Protein AF-A0A963TIA5-F1 (afdb_monomer_lite)

Foldseek 3Di:
DDWDWDDDPFWIKIFDADPVRHTPDIDIDTDDDDDPDDD

Radius of gyration: 14.29 Å; chains: 1; bounding box: 32×14×40 Å

Sequence (39 aa):
MYIGLDLGTSGLKGVLMSETQQVVAEATAPLAVARPHEG

Secondary structure (DSSP, 8-state):
-EEEEEE-SSEEEEEEE-TTS-EEEEEEEE-PPP-SS--

Structure (mmCIF, N/CA/C/O backbone):
data_AF-A0A963TIA5-F1
#
_entry.id   AF-A0A963TIA5-F1
#
loop_
_atom_site.group_PDB
_atom_site.id
_atom_site.type_symbol
_atom_site.label_atom_id
_atom_site.label_alt_id
_atom_site.label_comp_id
_atom_site.label_asym_id
_atom_site.label_entity_id
_atom_site.label_seq_id
_atom_site.pdbx_PDB_ins_code
_atom_site.Cartn_x
_atom_site.Cartn_y
_atom_site.Cartn_z
_atom_site.occupancy
_atom_site.B_iso_or_equiv
_atom_site.auth_seq_id
_atom_site.auth_comp_id
_atom_site.auth_asym_id
_atom_site.auth_atom_id
_atom_site.pdbx_PDB_model_num
ATOM 1 N N . MET A 1 1 ? -14.283 4.076 12.265 1.00 93.19 1 MET A N 1
ATOM 2 C CA . MET A 1 1 ? -13.314 3.465 11.309 1.00 93.19 1 MET A CA 1
ATOM 3 C C . MET A 1 1 ? -12.541 4.562 10.588 1.00 93.19 1 MET A C 1
ATOM 5 O O . MET A 1 1 ? -13.133 5.598 10.307 1.00 93.19 1 MET A O 1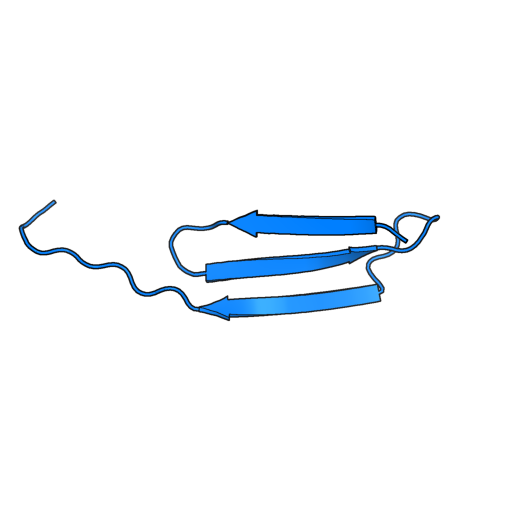
ATOM 9 N N . TYR A 1 2 ? -11.267 4.332 10.266 1.00 98.25 2 TYR A N 1
ATOM 10 C CA . TYR A 1 2 ? -10.376 5.282 9.581 1.00 98.25 2 TYR A CA 1
ATOM 11 C C . TYR A 1 2 ? -9.641 4.607 8.420 1.00 98.25 2 TYR A C 1
ATOM 13 O O . TYR A 1 2 ? -9.310 3.428 8.519 1.00 98.25 2 TYR A O 1
ATOM 21 N N . ILE A 1 3 ? -9.355 5.351 7.349 1.00 98.12 3 ILE A N 1
ATOM 22 C CA . ILE A 1 3 ? -8.565 4.869 6.209 1.00 98.12 3 ILE A CA 1
ATOM 23 C C . ILE A 1 3 ? -7.230 5.612 6.138 1.00 98.12 3 ILE A C 1
ATOM 25 O O . ILE A 1 3 ? -7.191 6.838 6.235 1.00 98.12 3 ILE A O 1
ATOM 29 N N . GLY A 1 4 ? -6.143 4.861 5.981 1.00 98.25 4 GLY A N 1
ATOM 30 C CA . GLY A 1 4 ? -4.813 5.384 5.687 1.00 98.25 4 GLY A CA 1
ATOM 31 C C . GLY A 1 4 ? -4.408 5.013 4.266 1.00 98.25 4 GLY A C 1
ATOM 32 O O . GLY A 1 4 ? -4.633 3.879 3.840 1.00 98.25 4 GLY A O 1
ATOM 33 N N . LEU A 1 5 ? -3.820 5.966 3.546 1.00 98.56 5 LEU A N 1
ATOM 34 C CA . LEU A 1 5 ? -3.285 5.773 2.201 1.00 98.56 5 LEU A CA 1
ATOM 35 C C . LEU A 1 5 ? -1.825 6.220 2.182 1.00 98.56 5 LEU A C 1
ATOM 37 O O . LEU A 1 5 ? -1.527 7.357 2.546 1.00 98.56 5 LEU A O 1
ATOM 41 N N . ASP A 1 6 ? -0.944 5.327 1.748 1.00 98.50 6 ASP A N 1
ATOM 42 C CA . ASP A 1 6 ? 0.485 5.578 1.576 1.00 98.50 6 ASP A CA 1
ATOM 43 C C . ASP A 1 6 ? 0.868 5.364 0.107 1.00 98.50 6 ASP A C 1
ATOM 45 O O . ASP A 1 6 ? 0.808 4.245 -0.414 1.00 98.50 6 ASP A O 1
ATOM 49 N N . LEU A 1 7 ? 1.197 6.463 -0.576 1.00 98.31 7 LEU A N 1
ATOM 50 C CA . LEU A 1 7 ? 1.576 6.467 -1.985 1.00 98.31 7 LEU A CA 1
ATOM 51 C C . LEU A 1 7 ? 3.100 6.403 -2.112 1.00 98.31 7 LEU A C 1
ATOM 53 O O . LEU A 1 7 ? 3.786 7.426 -2.087 1.00 98.31 7 LEU A O 1
ATOM 57 N N . GLY A 1 8 ? 3.610 5.188 -2.288 1.00 97.69 8 GLY A N 1
ATOM 58 C CA . GLY A 1 8 ? 5.017 4.933 -2.560 1.00 97.69 8 GLY A CA 1
ATOM 59 C C . GLY A 1 8 ? 5.352 4.977 -4.052 1.00 97.69 8 GLY A C 1
ATOM 60 O O . GLY A 1 8 ? 4.495 5.096 -4.925 1.00 97.69 8 GLY A O 1
ATOM 61 N N . TH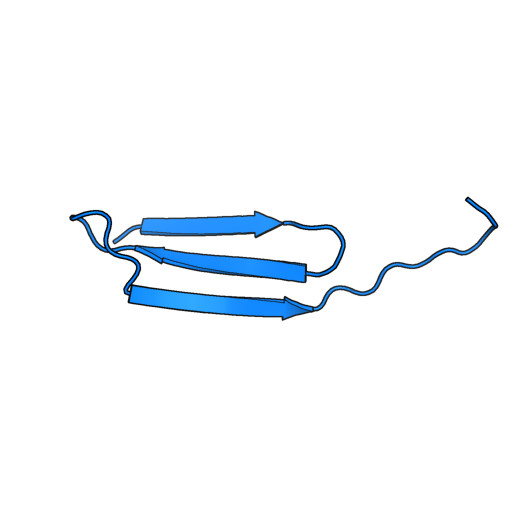R A 1 9 ? 6.638 4.822 -4.364 1.00 97.75 9 THR A N 1
ATOM 62 C CA . THR A 1 9 ? 7.129 4.801 -5.752 1.00 97.75 9 THR A CA 1
ATOM 63 C C . THR A 1 9 ? 6.748 3.519 -6.500 1.00 97.75 9 THR A C 1
ATOM 65 O O . THR A 1 9 ? 6.557 3.545 -7.710 1.00 97.75 9 THR A O 1
ATOM 68 N N . SER A 1 10 ? 6.650 2.391 -5.795 1.00 97.12 10 SER A N 1
ATOM 69 C CA . SER A 1 10 ? 6.382 1.066 -6.376 1.00 97.12 10 SER A CA 1
ATOM 70 C C . SER A 1 10 ? 4.940 0.589 -6.195 1.00 97.12 10 SER A C 1
ATOM 72 O O . SER A 1 10 ? 4.571 -0.466 -6.713 1.00 97.12 10 SER A O 1
ATOM 74 N N . GLY A 1 11 ? 4.116 1.327 -5.452 1.00 98.12 11 GLY A N 1
ATOM 75 C CA . GLY A 1 11 ? 2.766 0.895 -5.127 1.00 98.12 11 GLY A CA 1
ATOM 76 C C . GLY A 1 11 ? 2.025 1.840 -4.193 1.00 98.12 11 GLY A C 1
ATOM 77 O O . GLY A 1 11 ? 2.620 2.695 -3.540 1.00 98.12 11 GLY A O 1
ATOM 78 N N . LEU A 1 12 ? 0.712 1.640 -4.126 1.00 98.62 12 LEU A N 1
ATOM 79 C CA . LEU A 1 12 ? -0.186 2.282 -3.174 1.00 98.62 12 LEU A CA 1
ATOM 80 C C . LEU A 1 12 ? -0.574 1.263 -2.105 1.00 98.62 12 LEU A C 1
ATOM 82 O O . LEU A 1 12 ? -1.147 0.219 -2.433 1.00 98.62 12 LEU A O 1
ATOM 86 N N . LYS A 1 13 ? -0.302 1.580 -0.839 1.00 98.56 13 LYS A N 1
ATOM 87 C CA . LYS A 1 13 ? -0.785 0.803 0.303 1.00 98.56 13 LYS A CA 1
ATOM 88 C C . LYS A 1 13 ? -2.002 1.488 0.918 1.00 98.56 13 LYS A C 1
ATOM 90 O O . LYS A 1 13 ? -1.959 2.667 1.262 1.00 98.56 13 LYS A O 1
ATOM 95 N N . GLY A 1 14 ? -3.082 0.731 1.074 1.00 98.62 14 GLY A N 1
ATOM 96 C CA . GLY A 1 14 ? -4.263 1.124 1.831 1.00 98.62 14 GLY A CA 1
ATOM 97 C C . GLY A 1 14 ? -4.360 0.329 3.126 1.00 98.62 14 GLY A C 1
ATOM 98 O O . GLY A 1 14 ? -4.162 -0.886 3.122 1.00 98.62 14 GLY A O 1
ATOM 99 N N . VAL A 1 15 ? -4.688 1.004 4.225 1.00 98.50 15 VAL A N 1
ATOM 100 C CA . VAL A 1 15 ? -4.966 0.376 5.523 1.00 98.50 15 VAL A CA 1
ATOM 101 C C . VAL A 1 15 ? -6.312 0.848 6.057 1.00 98.50 15 VAL A C 1
ATOM 103 O O . VAL A 1 15 ? -6.647 2.030 5.971 1.00 98.50 15 VAL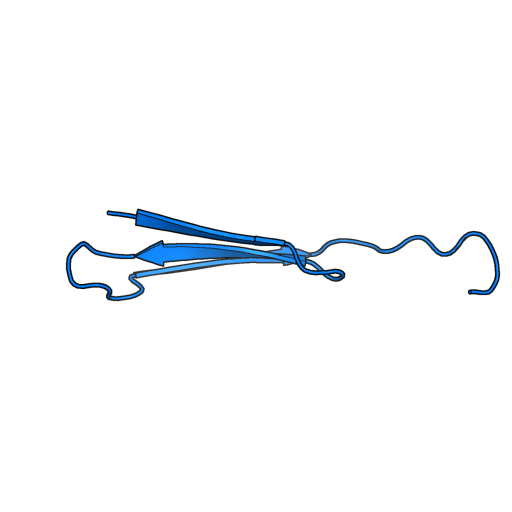 A O 1
ATOM 106 N N . LEU A 1 16 ? -7.085 -0.074 6.624 1.00 98.62 16 LEU A N 1
ATOM 107 C CA . LEU A 1 16 ? -8.318 0.222 7.346 1.00 98.62 16 LEU A CA 1
ATOM 108 C C . LEU A 1 16 ? -8.070 0.008 8.837 1.00 98.62 16 LEU A C 1
ATOM 110 O O . LEU A 1 16 ? -7.588 -1.048 9.250 1.00 98.62 16 LEU A O 1
ATOM 114 N N . MET A 1 17 ? -8.420 1.003 9.642 1.00 98.56 17 MET A N 1
ATOM 115 C CA . MET A 1 17 ? -8.165 1.022 11.076 1.00 98.56 17 MET A CA 1
ATOM 116 C C . MET A 1 17 ? -9.466 1.180 11.873 1.00 98.56 17 MET A C 1
ATOM 118 O O . MET A 1 17 ? -10.361 1.948 11.499 1.00 98.56 17 MET A O 1
ATOM 122 N N . SER A 1 18 ? -9.575 0.443 12.977 1.00 98.25 18 SER A N 1
ATOM 123 C CA . SER A 1 18 ? -10.659 0.575 13.949 1.00 98.25 18 SER A CA 1
ATOM 124 C C . SER A 1 18 ? -10.554 1.884 14.739 1.00 98.25 18 SER A C 1
ATOM 126 O O . SER A 1 18 ? -9.572 2.620 14.659 1.00 98.25 18 SER A O 1
ATOM 128 N N . GLU A 1 19 ? -11.567 2.176 15.550 1.00 97.88 19 GLU A N 1
ATOM 129 C CA . GLU A 1 19 ? -11.560 3.348 16.437 1.00 97.88 19 GLU A CA 1
ATOM 130 C C . GLU A 1 19 ? -10.557 3.231 17.589 1.00 97.88 19 GLU A C 1
ATOM 132 O O . GLU A 1 19 ? -10.074 4.235 18.101 1.00 97.88 19 GLU A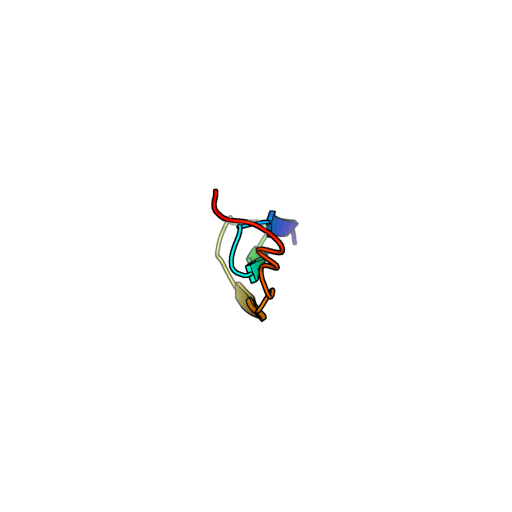 O 1
ATOM 137 N N . THR A 1 20 ? -10.167 2.005 17.935 1.00 98.12 20 THR A N 1
ATOM 138 C CA . THR A 1 20 ? -9.123 1.695 18.921 1.00 98.12 20 THR A CA 1
ATOM 139 C C . THR A 1 20 ? -7.726 1.609 18.300 1.00 98.12 20 THR A C 1
ATOM 141 O O . THR A 1 20 ? -6.815 1.041 18.897 1.00 98.12 20 THR A O 1
ATOM 144 N N . GLN A 1 21 ? -7.555 2.160 17.093 1.00 95.56 21 GLN A N 1
ATOM 145 C CA . GLN A 1 21 ? -6.301 2.186 16.335 1.00 95.56 21 GLN A CA 1
ATOM 146 C C . GLN A 1 21 ? -5.743 0.802 15.951 1.00 95.56 21 GLN A C 1
ATOM 148 O O . GLN A 1 21 ? -4.553 0.649 15.688 1.00 95.56 21 GLN A O 1
ATOM 153 N N . GLN A 1 22 ? -6.593 -0.226 15.891 1.00 98.31 22 GLN A N 1
ATOM 154 C CA . GLN A 1 22 ? -6.194 -1.548 15.400 1.00 98.31 22 GLN A CA 1
ATOM 155 C C . GLN A 1 22 ? -6.304 -1.600 13.876 1.00 98.31 22 GLN A C 1
ATOM 157 O O . GLN A 1 22 ? -7.337 -1.221 13.325 1.00 98.31 22 GLN A O 1
ATOM 162 N N . VAL A 1 23 ? -5.277 -2.101 13.186 1.00 97.75 23 VAL A N 1
ATOM 163 C CA . VAL A 1 23 ? -5.356 -2.378 11.742 1.00 97.75 23 VAL A CA 1
ATOM 164 C C . VAL A 1 23 ? -6.228 -3.611 11.531 1.00 97.75 23 VAL A C 1
ATOM 166 O O . VAL A 1 23 ? -5.940 -4.674 12.075 1.00 97.75 23 VAL A O 1
ATOM 169 N N . VAL A 1 24 ? -7.298 -3.468 10.753 1.00 98.19 24 VAL A N 1
ATOM 170 C CA . VAL A 1 24 ? -8.272 -4.547 10.512 1.00 98.19 24 VAL A CA 1
ATOM 171 C C . VAL A 1 24 ? -8.241 -5.084 9.083 1.00 98.19 24 VAL A C 1
ATOM 173 O O . VAL A 1 24 ? -8.733 -6.180 8.838 1.00 98.19 24 VAL A O 1
ATOM 176 N N . ALA A 1 25 ? -7.669 -4.334 8.141 1.00 98.50 25 ALA A N 1
ATOM 177 C CA . ALA A 1 25 ? -7.405 -4.795 6.784 1.00 98.50 25 ALA A CA 1
ATOM 178 C C . ALA A 1 25 ? -6.284 -3.968 6.148 1.00 98.50 25 ALA A C 1
ATOM 180 O O . ALA A 1 25 ? -6.116 -2.787 6.465 1.00 98.50 25 ALA A O 1
ATOM 181 N N . GLU A 1 26 ? -5.566 -4.572 5.205 1.00 98.38 26 GLU A N 1
ATOM 182 C CA . GLU A 1 26 ? -4.636 -3.874 4.325 1.00 98.38 26 GLU A CA 1
ATOM 183 C C . GLU A 1 26 ? -4.692 -4.434 2.904 1.00 98.38 26 GLU A C 1
ATOM 185 O O . GLU A 1 26 ? -5.030 -5.600 2.689 1.00 98.38 26 GLU A O 1
ATOM 190 N N . ALA A 1 27 ? -4.372 -3.586 1.932 1.00 98.69 27 ALA A N 1
ATOM 191 C CA . ALA A 1 27 ? -4.233 -3.969 0.536 1.00 98.69 27 ALA A CA 1
ATOM 192 C C . ALA A 1 27 ? -3.125 -3.145 -0.121 1.00 98.69 27 ALA A C 1
ATOM 194 O O . ALA A 1 27 ? -2.952 -1.964 0.186 1.00 98.69 27 ALA A O 1
ATOM 195 N N . THR A 1 28 ? -2.413 -3.763 -1.061 1.00 98.69 28 THR A N 1
ATOM 196 C CA . THR A 1 28 ? -1.364 -3.105 -1.842 1.00 98.69 28 THR A CA 1
ATOM 197 C C . THR A 1 28 ? -1.662 -3.258 -3.325 1.00 98.69 28 THR A C 1
ATOM 199 O O . THR A 1 28 ? -1.872 -4.373 -3.801 1.00 98.69 28 THR A O 1
ATOM 202 N N . ALA A 1 29 ? -1.648 -2.146 -4.058 1.00 98.62 29 ALA A N 1
ATOM 203 C CA . ALA A 1 29 ? -1.732 -2.127 -5.515 1.00 98.62 29 ALA A CA 1
ATOM 204 C C . ALA A 1 29 ? -0.359 -1.760 -6.110 1.00 98.62 29 ALA A C 1
ATOM 206 O O . ALA A 1 29 ? 0.205 -0.740 -5.705 1.00 98.62 29 ALA A O 1
ATOM 207 N N . PRO A 1 30 ? 0.200 -2.553 -7.046 1.00 98.31 30 PRO A N 1
ATOM 208 C CA . PRO A 1 30 ? 1.490 -2.245 -7.659 1.00 98.31 30 PRO A CA 1
ATOM 209 C C . PRO A 1 30 ? 1.392 -1.033 -8.596 1.00 98.31 30 PRO A C 1
ATOM 211 O O . PRO A 1 30 ? 0.391 -0.856 -9.291 1.00 98.31 30 PRO A O 1
ATOM 214 N N . LEU A 1 31 ? 2.457 -0.231 -8.654 1.00 98.19 31 LEU A N 1
ATOM 215 C CA . LEU A 1 31 ? 2.627 0.869 -9.604 1.00 98.19 31 LEU A CA 1
ATOM 216 C C . LEU A 1 31 ? 3.893 0.648 -10.434 1.00 98.19 31 LEU A C 1
ATOM 218 O O . LEU A 1 31 ? 4.946 0.284 -9.912 1.00 98.19 31 LEU A O 1
ATOM 222 N N . ALA A 1 32 ? 3.784 0.874 -11.741 1.00 97.12 32 ALA A N 1
ATOM 223 C CA . ALA A 1 32 ? 4.923 0.823 -12.646 1.00 97.12 32 ALA A CA 1
ATOM 224 C C . ALA A 1 32 ? 5.628 2.184 -12.696 1.00 97.12 32 ALA A C 1
ATOM 226 O O . ALA A 1 32 ? 4.980 3.228 -12.762 1.00 97.12 32 ALA A O 1
ATOM 227 N N . VAL A 1 33 ? 6.96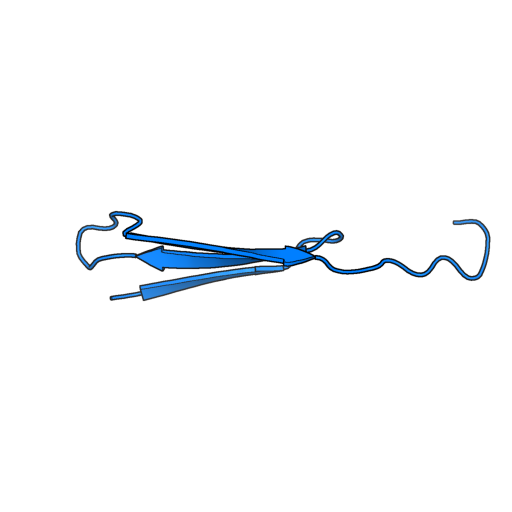0 2.160 -12.732 1.00 96.00 33 VAL A N 1
ATOM 228 C CA . VAL A 1 33 ? 7.788 3.349 -12.968 1.00 96.00 33 VAL A CA 1
ATOM 229 C C . VAL A 1 33 ? 8.256 3.335 -14.417 1.00 96.00 33 VAL A C 1
ATOM 231 O O . VAL A 1 33 ? 8.820 2.343 -14.877 1.00 96.00 33 VAL A O 1
ATOM 234 N N . ALA A 1 34 ? 8.063 4.444 -15.126 1.00 95.94 34 ALA A N 1
ATOM 235 C CA . ALA A 1 34 ? 8.6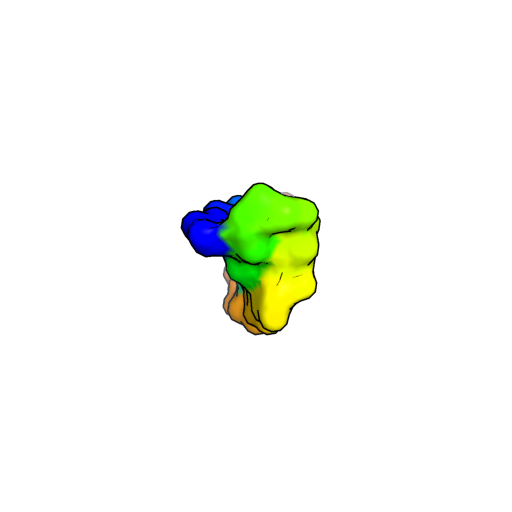44 4.652 -16.446 1.00 95.94 34 ALA A CA 1
ATOM 236 C C . ALA A 1 34 ? 9.953 5.448 -16.324 1.00 95.94 34 ALA A C 1
ATOM 238 O O . ALA A 1 34 ? 9.976 6.494 -15.677 1.00 95.94 34 ALA A O 1
ATOM 239 N N . ARG A 1 35 ? 11.025 4.971 -16.974 1.00 95.44 35 ARG A N 1
ATOM 240 C CA . ARG A 1 35 ? 12.315 5.676 -17.111 1.00 95.44 35 ARG A CA 1
ATOM 241 C C . ARG A 1 35 ? 12.653 5.853 -18.598 1.00 95.44 35 ARG A C 1
ATOM 243 O O . ARG A 1 35 ? 13.343 5.011 -19.163 1.00 95.44 35 ARG A O 1
ATOM 250 N N . PRO A 1 36 ? 12.112 6.888 -19.267 1.00 96.44 36 PRO A N 1
ATOM 251 C CA . PRO A 1 36 ? 12.290 7.082 -20.711 1.00 96.44 36 PRO A CA 1
ATOM 252 C C . PRO A 1 36 ? 13.732 7.410 -21.120 1.00 96.44 36 PRO A C 1
ATOM 254 O O . PRO A 1 36 ? 14.126 7.175 -22.259 1.00 96.44 36 PRO A O 1
ATOM 257 N N . HIS A 1 37 ? 14.507 7.962 -20.190 1.00 96.56 37 HIS A N 1
ATOM 258 C CA . HIS A 1 37 ? 15.912 8.319 -20.346 1.00 96.56 37 HIS A CA 1
ATOM 259 C C . HIS A 1 37 ? 16.675 7.870 -19.094 1.00 96.56 37 HIS A C 1
ATOM 261 O O . HIS A 1 37 ? 16.053 7.589 -18.067 1.00 96.56 37 HIS A O 1
ATOM 267 N N . GLU A 1 38 ? 18.004 7.794 -19.175 1.00 93.50 38 GLU A N 1
ATOM 268 C CA . GLU A 1 38 ? 18.838 7.508 -18.002 1.00 93.50 38 GLU A CA 1
ATOM 269 C C . GLU A 1 38 ? 18.686 8.610 -16.938 1.00 93.50 38 GLU A C 1
ATOM 271 O O . GLU A 1 38 ? 18.684 9.799 -17.267 1.00 93.50 38 GLU A O 1
ATOM 276 N N . GLY A 1 39 ? 18.536 8.195 -15.673 1.00 77.69 39 GLY A N 1
ATOM 277 C CA . GLY A 1 39 ? 18.219 9.044 -14.514 1.00 77.69 39 GLY A CA 1
ATOM 278 C C . GLY A 1 39 ? 17.135 8.438 -13.629 1.00 77.69 39 GLY A C 1
ATOM 279 O O . GLY A 1 39 ? 16.754 9.099 -12.643 1.00 77.69 39 GLY A O 1
#

pLDDT: mean 97.11, std 3.42, range [77.69, 98.69]